Protein AF-A0A519SDJ2-F1 (afdb_monomer_lite)

pLDDT: mean 96.37, std 2.64, range [82.81, 98.38]

Foldseek 3Di:
DDDDDPPDDDDDADQPPDHDDDDDDDDQPVHDDDDDDDQDPVNNVD

Secondary structure (DSSP, 8-state):
-----TT--------SSS----------TT------PPPPHHHHT-

Radius of gyration: 12.71 Å; chains: 1; bounding box: 24×24×29 Å

Sequence (46 aa):
VIKCAPNIAHWHGASRDSSFTQLAVTGREKGETKWLELVTDKEYLQ

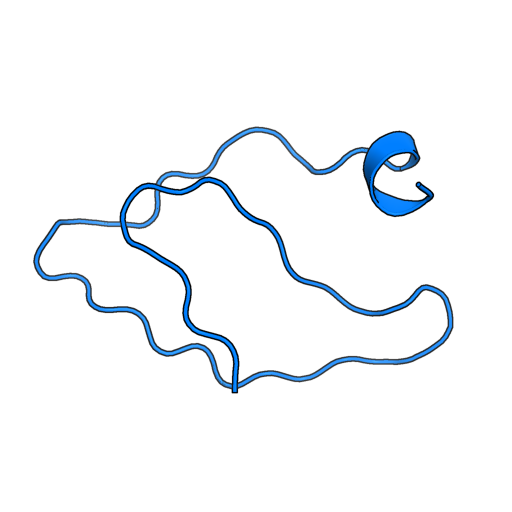Structure (mmCIF, N/CA/C/O backbone):
data_AF-A0A519SDJ2-F1
#
_entry.id   AF-A0A519SDJ2-F1
#
loop_
_atom_site.group_PDB
_atom_site.id
_atom_site.type_symbol
_atom_site.label_atom_id
_atom_site.label_alt_id
_atom_site.label_comp_id
_atom_site.label_asym_id
_atom_site.label_entity_id
_atom_site.label_seq_id
_atom_site.pdbx_PDB_ins_code
_atom_site.Cartn_x
_atom_site.Cartn_y
_atom_site.Cartn_z
_atom_site.occupancy
_atom_site.B_iso_or_equiv
_atom_site.auth_seq_id
_atom_site.auth_comp_id
_atom_site.auth_asym_id
_atom_site.auth_atom_id
_atom_site.pdbx_PDB_model_num
ATOM 1 N N . VAL A 1 1 ? -12.671 -9.571 -8.334 1.00 88.81 1 VAL A N 1
ATOM 2 C CA . VAL A 1 1 ? -11.352 -9.450 -9.006 1.00 88.81 1 VAL A CA 1
ATOM 3 C C . VAL A 1 1 ? -11.140 -7.990 -9.359 1.00 88.81 1 VAL A C 1
ATOM 5 O O . VAL A 1 1 ? -12.038 -7.408 -9.953 1.00 88.81 1 VAL A O 1
ATOM 8 N N . ILE A 1 2 ? -10.006 -7.407 -8.974 1.00 96.31 2 ILE A N 1
ATOM 9 C CA . ILE A 1 2 ? -9.642 -6.014 -9.277 1.00 96.31 2 ILE A CA 1
ATOM 10 C C . ILE A 1 2 ? -8.551 -6.021 -10.350 1.00 96.31 2 ILE A C 1
ATOM 12 O O . ILE A 1 2 ? -7.654 -6.861 -10.306 1.00 96.31 2 ILE A O 1
ATOM 16 N N . LYS A 1 3 ? -8.644 -5.114 -11.328 1.00 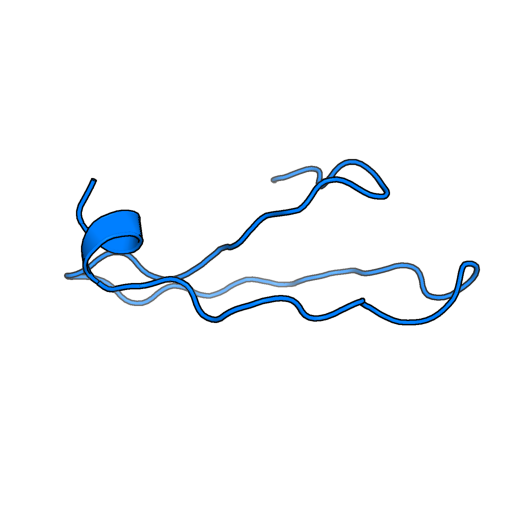96.19 3 LYS A N 1
ATOM 17 C CA . LYS A 1 3 ? -7.612 -4.909 -12.352 1.00 96.19 3 LYS A CA 1
ATOM 18 C C . LYS A 1 3 ? -6.917 -3.578 -12.092 1.00 96.19 3 LYS A C 1
ATOM 20 O O . LYS A 1 3 ? -7.523 -2.529 -12.287 1.00 96.19 3 LYS A O 1
ATOM 25 N N . CYS A 1 4 ? -5.655 -3.628 -11.681 1.00 96.25 4 CYS A N 1
ATOM 26 C CA . CYS A 1 4 ? -4.836 -2.434 -11.508 1.00 96.25 4 CYS A CA 1
ATOM 27 C C . CYS A 1 4 ? -4.259 -2.021 -12.865 1.00 96.25 4 CYS A C 1
ATOM 29 O O . CYS A 1 4 ? -3.481 -2.764 -13.468 1.00 96.25 4 CYS A O 1
ATOM 31 N N . ALA A 1 5 ? -4.669 -0.858 -13.371 1.00 96.12 5 ALA A N 1
ATOM 32 C CA . ALA A 1 5 ? -4.142 -0.341 -14.627 1.00 96.12 5 ALA A CA 1
ATOM 33 C C . ALA A 1 5 ? -2.641 0.002 -14.486 1.00 96.12 5 ALA A C 1
ATOM 35 O O . ALA A 1 5 ? -2.224 0.488 -13.430 1.00 96.12 5 ALA A O 1
ATOM 36 N N . PRO A 1 6 ? -1.815 -0.231 -15.524 1.00 95.56 6 PRO A N 1
ATOM 37 C CA . PRO A 1 6 ? -0.393 0.091 -15.472 1.00 95.56 6 PRO A CA 1
ATOM 38 C C . PRO A 1 6 ? -0.150 1.574 -15.181 1.00 95.56 6 PRO A C 1
ATOM 40 O O . PRO A 1 6 ? -0.825 2.432 -15.744 1.00 95.56 6 PRO A O 1
ATOM 43 N N . ASN A 1 7 ? 0.861 1.868 -14.360 1.00 94.88 7 ASN A N 1
ATOM 44 C CA . ASN A 1 7 ? 1.300 3.227 -14.016 1.00 94.88 7 ASN A CA 1
ATOM 45 C C . ASN A 1 7 ? 0.242 4.115 -13.330 1.00 94.88 7 ASN A C 1
ATOM 47 O O . ASN A 1 7 ? 0.412 5.331 -13.295 1.00 94.88 7 ASN A O 1
ATOM 51 N N . ILE A 1 8 ? -0.821 3.533 -12.764 1.00 97.12 8 ILE A N 1
ATOM 52 C CA . ILE A 1 8 ? -1.781 4.258 -11.924 1.00 97.12 8 ILE A CA 1
ATOM 53 C C . ILE A 1 8 ? -1.437 4.020 -10.455 1.00 97.12 8 ILE A C 1
ATOM 55 O O . ILE A 1 8 ? -1.410 2.875 -9.999 1.00 97.12 8 ILE A O 1
ATOM 59 N N . ALA A 1 9 ? -1.176 5.100 -9.716 1.00 97.31 9 ALA A N 1
ATOM 60 C CA . ALA A 1 9 ? -0.972 5.040 -8.273 1.00 97.31 9 ALA A CA 1
ATOM 61 C C . ALA A 1 9 ? -2.256 4.555 -7.584 1.00 97.31 9 ALA A C 1
ATOM 63 O O . ALA A 1 9 ? -3.348 5.040 -7.877 1.00 97.31 9 ALA A O 1
ATOM 64 N N . HIS A 1 10 ? -2.129 3.570 -6.700 1.00 97.50 10 HIS A N 1
ATOM 65 C CA . HIS A 1 10 ? -3.248 2.996 -5.962 1.00 97.50 10 HIS A CA 1
ATOM 66 C C . HIS A 1 10 ? -2.755 2.367 -4.659 1.00 97.50 10 HIS A C 1
ATOM 68 O O . HIS A 1 10 ? -1.570 2.071 -4.506 1.00 97.50 10 HIS A O 1
ATOM 74 N N . TRP A 1 11 ? -3.691 2.124 -3.747 1.00 97.81 11 TRP A N 1
ATOM 75 C CA . TRP A 1 11 ? -3.478 1.363 -2.525 1.00 97.81 11 TRP A CA 1
ATOM 76 C C . TRP A 1 11 ? -4.640 0.386 -2.323 1.00 97.81 11 TRP A C 1
ATOM 78 O O . TRP A 1 11 ? -5.709 0.529 -2.915 1.00 97.81 11 TRP A O 1
ATOM 88 N N . HIS A 1 12 ? -4.418 -0.639 -1.511 1.00 97.19 12 HIS A N 1
ATOM 89 C CA . HIS A 1 12 ? -5.432 -1.613 -1.119 1.00 97.19 12 HIS A CA 1
ATOM 90 C C . HIS A 1 12 ? -5.088 -2.142 0.273 1.00 97.19 12 HIS A C 1
ATOM 92 O O . HIS A 1 12 ? -3.915 -2.357 0.587 1.00 97.19 12 HIS A O 1
ATOM 98 N N . GLY A 1 13 ? -6.100 -2.362 1.104 1.00 97.31 13 GLY 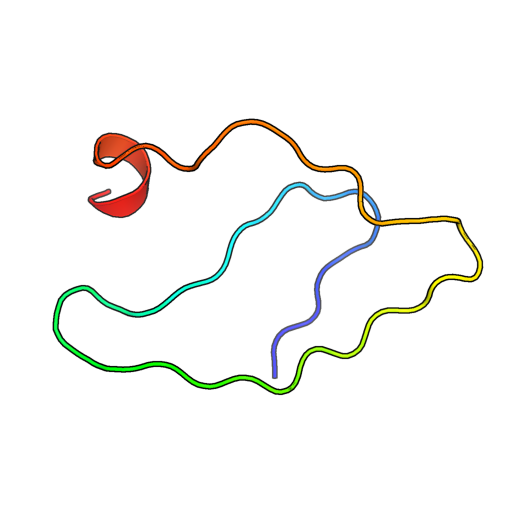A N 1
ATOM 99 C CA . GLY A 1 13 ? -5.927 -2.782 2.488 1.00 97.31 13 GLY A CA 1
ATOM 100 C C . GLY A 1 13 ? -7.234 -3.263 3.103 1.00 97.31 13 GLY A C 1
ATOM 101 O O . 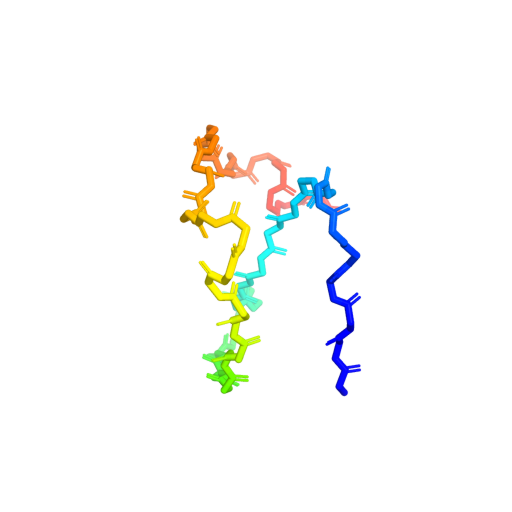GLY A 1 13 ? -8.272 -3.303 2.444 1.00 97.31 13 GLY A O 1
ATOM 102 N N . ALA A 1 14 ? -7.155 -3.652 4.369 1.00 98.12 14 ALA A N 1
ATOM 103 C CA . ALA A 1 14 ? -8.306 -4.067 5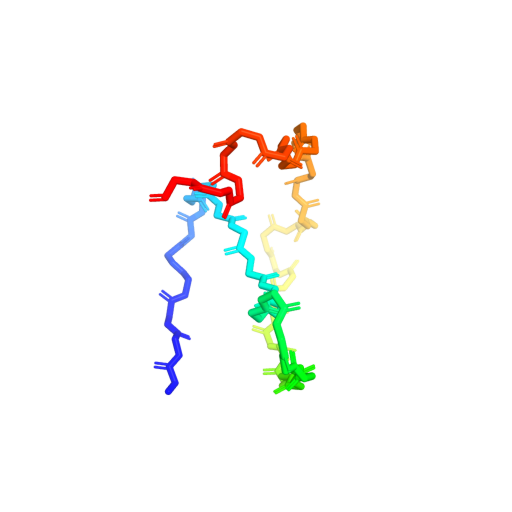.155 1.00 98.12 14 ALA A CA 1
ATOM 104 C C . ALA A 1 14 ? -9.278 -2.908 5.429 1.00 98.12 14 ALA A C 1
ATOM 106 O O . ALA A 1 14 ? -8.876 -1.739 5.442 1.00 98.12 14 ALA A O 1
ATOM 107 N N . SER A 1 15 ? -10.546 -3.235 5.697 1.00 96.88 15 SER A N 1
ATOM 108 C CA . SER A 1 15 ? -11.447 -2.276 6.345 1.00 96.88 15 SER A CA 1
ATOM 109 C C . SER A 1 15 ? -11.019 -2.064 7.802 1.00 96.88 15 SER A C 1
ATOM 111 O O . SER A 1 15 ? -10.193 -2.802 8.340 1.00 96.88 15 SER A O 1
ATOM 113 N N . ARG A 1 16 ? -11.595 -1.052 8.457 1.00 96.25 16 ARG A N 1
ATOM 114 C CA . ARG A 1 16 ? -11.252 -0.680 9.841 1.00 96.25 16 ARG A CA 1
ATOM 115 C C . ARG A 1 16 ? -11.534 -1.779 10.865 1.00 96.25 16 ARG A C 1
ATOM 117 O O . ARG A 1 16 ? -10.949 -1.783 11.942 1.00 96.25 16 ARG A O 1
ATOM 124 N N . ASP A 1 17 ? -12.484 -2.644 10.549 1.00 97.69 17 ASP A N 1
ATOM 125 C CA . ASP A 1 17 ? -13.167 -3.551 11.465 1.00 97.69 17 ASP A CA 1
ATOM 126 C C . ASP A 1 17 ? -13.091 -5.024 11.036 1.00 97.69 17 ASP A C 1
ATOM 128 O O . ASP A 1 17 ? -13.604 -5.893 11.739 1.00 97.69 17 ASP A O 1
ATOM 132 N N . SER A 1 18 ? -12.443 -5.333 9.908 1.00 97.94 18 SER A N 1
ATOM 133 C CA . SER A 1 18 ? -12.358 -6.701 9.396 1.00 97.94 18 SER A CA 1
ATOM 134 C C . SER A 1 18 ? -11.008 -7.001 8.751 1.00 97.94 18 SER A C 1
ATOM 136 O O . SER A 1 18 ? -10.363 -6.130 8.175 1.00 97.94 18 SER A O 1
ATOM 138 N N . SER A 1 19 ? -10.561 -8.256 8.839 1.00 98.12 19 SER A N 1
ATOM 139 C CA . SER A 1 19 ? -9.343 -8.712 8.166 1.00 98.12 19 SER A CA 1
ATOM 140 C C . SER A 1 19 ? -9.558 -8.853 6.659 1.00 98.12 19 SER A C 1
ATOM 142 O O . SER A 1 19 ? -10.592 -9.356 6.222 1.00 98.12 19 SER A O 1
ATOM 144 N N . PHE A 1 20 ? -8.534 -8.532 5.871 1.00 97.75 20 PHE A N 1
ATOM 145 C CA . PHE A 1 20 ? -8.534 -8.712 4.421 1.00 97.75 20 PHE A CA 1
ATOM 146 C C . PHE A 1 20 ? -7.401 -9.641 3.980 1.00 97.75 20 PHE A C 1
ATOM 148 O O . PHE A 1 20 ? -6.300 -9.606 4.523 1.00 97.75 20 PHE A O 1
ATOM 155 N N . THR A 1 21 ? -7.664 -10.483 2.983 1.00 98.25 21 THR A N 1
ATOM 156 C CA . THR A 1 21 ? -6.667 -11.363 2.361 1.00 98.25 21 THR A CA 1
ATOM 157 C C . THR A 1 21 ? -6.821 -11.286 0.851 1.00 98.25 21 THR A C 1
ATOM 159 O O . THR A 1 21 ? -7.932 -11.396 0.334 1.00 98.25 21 THR A O 1
ATOM 162 N N . GLN A 1 22 ? -5.706 -11.129 0.137 1.00 97.56 22 GLN A N 1
ATOM 163 C CA . GLN A 1 22 ? -5.687 -11.137 -1.322 1.00 97.56 22 GLN A CA 1
ATOM 164 C C . GLN A 1 22 ? -4.558 -12.002 -1.871 1.00 97.56 22 GLN A C 1
ATOM 166 O O . GLN A 1 22 ? -3.472 -12.068 -1.298 1.00 97.56 22 GLN A O 1
ATOM 171 N N . LEU A 1 23 ? -4.805 -12.586 -3.042 1.00 98.38 23 LEU A N 1
ATOM 172 C CA . LEU A 1 23 ? -3.756 -13.067 -3.929 1.00 98.38 23 LEU A CA 1
ATOM 173 C C . LEU A 1 23 ? -3.453 -11.960 -4.943 1.00 98.38 23 LEU A C 1
ATOM 175 O O . LEU A 1 23 ? -4.278 -11.669 -5.809 1.00 98.38 23 LEU A O 1
ATOM 179 N N . ALA A 1 24 ? -2.284 -11.337 -4.824 1.00 97.00 24 ALA A N 1
ATOM 180 C CA . ALA A 1 24 ? -1.816 -10.330 -5.769 1.00 97.00 24 ALA A CA 1
ATOM 181 C C . ALA A 1 24 ? -0.905 -10.974 -6.819 1.00 97.00 24 ALA A C 1
ATOM 183 O O . ALA A 1 24 ? 0.051 -11.666 -6.471 1.00 97.00 24 ALA A O 1
ATOM 184 N N . VAL A 1 25 ? -1.188 -10.729 -8.099 1.00 96.50 25 VAL A N 1
ATOM 185 C CA . VAL A 1 25 ? -0.365 -11.197 -9.222 1.00 96.50 25 VAL A CA 1
ATOM 186 C C . VAL A 1 25 ? 0.134 -9.980 -9.990 1.00 96.50 25 VAL A C 1
ATOM 188 O O . VAL A 1 25 ? -0.666 -9.210 -10.518 1.00 96.50 25 VAL A O 1
ATOM 191 N N . THR A 1 26 ? 1.454 -9.821 -10.062 1.00 95.38 26 THR A N 1
ATOM 192 C CA . THR A 1 26 ? 2.102 -8.651 -10.666 1.00 9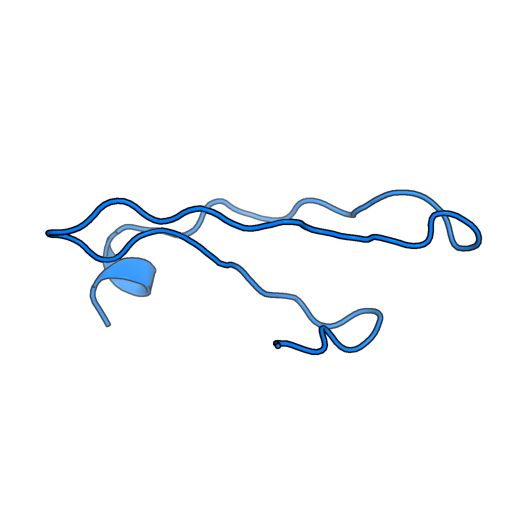5.38 26 THR A CA 1
ATOM 193 C C . THR A 1 26 ? 3.133 -9.099 -11.693 1.00 95.38 26 THR A C 1
ATOM 195 O O . THR A 1 26 ? 4.075 -9.814 -11.351 1.00 95.38 26 THR A O 1
ATOM 198 N N . GLY A 1 27 ? 2.974 -8.650 -12.941 1.00 94.69 27 GLY A N 1
ATOM 199 C CA . GLY A 1 27 ? 4.011 -8.775 -13.967 1.00 94.69 27 GLY A CA 1
ATOM 200 C C . GLY A 1 27 ? 5.221 -7.898 -13.633 1.00 94.69 27 GLY A C 1
ATOM 201 O O . GLY A 1 27 ? 5.062 -6.784 -13.135 1.00 94.69 27 GLY A O 1
ATOM 202 N N . ARG A 1 28 ? 6.434 -8.412 -13.860 1.00 93.50 28 ARG A N 1
ATOM 203 C CA . ARG A 1 28 ? 7.713 -7.729 -13.563 1.00 93.50 28 ARG A CA 1
ATOM 204 C C . ARG A 1 28 ? 8.534 -7.429 -14.818 1.00 93.50 28 ARG A C 1
ATOM 206 O O . ARG A 1 28 ? 9.647 -6.925 -14.727 1.00 93.50 28 ARG A O 1
ATOM 213 N N . GLU A 1 29 ? 7.985 -7.695 -16.000 1.00 96.25 29 GLU A N 1
ATOM 214 C CA . GLU A 1 29 ? 8.656 -7.498 -17.287 1.00 96.25 29 GLU A CA 1
ATOM 215 C C . GLU A 1 29 ? 8.961 -6.023 -17.595 1.00 96.25 29 GLU A C 1
ATOM 217 O O . GLU A 1 29 ? 9.857 -5.726 -18.379 1.00 96.25 29 GLU A O 1
ATOM 222 N N . LYS A 1 30 ? 8.251 -5.093 -16.941 1.00 93.88 30 LYS A N 1
ATOM 223 C CA . LYS A 1 30 ? 8.452 -3.635 -17.050 1.00 93.88 30 LYS A CA 1
ATOM 224 C C . LYS A 1 30 ? 9.161 -3.026 -15.835 1.00 93.88 30 LYS A C 1
ATOM 226 O O . LYS A 1 30 ? 9.111 -1.813 -15.644 1.00 93.88 30 LYS A O 1
ATOM 231 N N . GLY A 1 31 ? 9.820 -3.858 -15.030 1.00 94.56 31 GLY A N 1
ATOM 232 C CA . GLY A 1 31 ? 10.520 -3.449 -13.817 1.00 94.56 31 GLY A CA 1
ATOM 233 C C . GLY A 1 31 ? 9.714 -3.685 -12.542 1.00 94.56 31 GLY A C 1
ATOM 234 O O . GLY A 1 31 ? 8.701 -4.386 -12.521 1.00 94.56 31 GLY A O 1
ATOM 235 N N . GLU A 1 32 ? 10.216 -3.132 -11.445 1.00 95.75 32 GLU A N 1
ATOM 236 C CA . GLU A 1 32 ? 9.638 -3.301 -10.117 1.00 95.75 32 GLU A CA 1
ATOM 237 C C . GLU A 1 32 ? 8.540 -2.287 -9.778 1.00 95.75 32 GLU A C 1
ATOM 239 O O . GLU A 1 32 ? 8.387 -1.250 -10.424 1.00 95.75 32 GLU A O 1
ATOM 244 N N . THR A 1 33 ? 7.769 -2.595 -8.731 1.00 95.81 33 THR A N 1
ATOM 245 C CA . THR A 1 33 ? 6.801 -1.663 -8.147 1.00 95.81 33 THR A CA 1
ATOM 246 C C . THR A 1 33 ? 7.513 -0.408 -7.655 1.00 95.81 33 THR A C 1
ATOM 248 O O . THR A 1 33 ? 8.403 -0.490 -6.811 1.00 95.81 33 THR A O 1
ATOM 251 N N . LYS A 1 34 ? 7.073 0.758 -8.133 1.00 97.06 34 LYS A N 1
ATOM 252 C CA . LYS A 1 34 ? 7.488 2.052 -7.588 1.00 97.06 34 LYS A CA 1
ATOM 253 C C . LYS A 1 34 ? 6.639 2.367 -6.363 1.00 97.06 34 LYS A C 1
ATOM 255 O O . LYS A 1 34 ? 5.429 2.548 -6.491 1.00 97.06 34 LYS A O 1
ATOM 260 N N . TRP A 1 35 ? 7.273 2.407 -5.200 1.00 97.50 35 TRP A N 1
ATOM 261 C CA . TRP A 1 35 ? 6.628 2.828 -3.962 1.00 97.50 35 TRP A CA 1
ATOM 262 C C . TRP A 1 35 ? 6.593 4.351 -3.876 1.00 97.50 35 TRP A C 1
ATOM 264 O O . TRP A 1 35 ? 7.546 5.021 -4.272 1.00 97.50 35 TRP A O 1
ATOM 274 N N . LEU A 1 36 ? 5.472 4.861 -3.383 1.00 97.50 36 LEU A N 1
ATOM 275 C CA . LEU A 1 36 ? 5.221 6.278 -3.154 1.00 97.50 36 LEU A CA 1
ATOM 276 C C . LEU A 1 36 ? 5.100 6.520 -1.642 1.00 97.50 36 LEU A C 1
ATOM 278 O O . LEU A 1 36 ? 5.588 5.730 -0.830 1.00 97.50 36 LEU A O 1
ATOM 282 N N . GLU A 1 37 ? 4.459 7.615 -1.266 1.00 98.25 37 GLU A N 1
ATOM 283 C CA . GLU A 1 37 ? 4.184 7.987 0.111 1.00 98.25 37 GLU A CA 1
ATOM 284 C C . GLU A 1 37 ? 3.219 6.999 0.788 1.00 98.25 37 GLU A C 1
ATOM 286 O O . GLU A 1 37 ? 2.431 6.298 0.147 1.00 98.25 37 GLU A O 1
ATOM 291 N N . LEU A 1 38 ? 3.290 6.938 2.119 1.00 98.00 38 LEU A N 1
ATOM 292 C CA . LEU A 1 38 ? 2.351 6.159 2.919 1.00 98.00 38 LEU A CA 1
ATOM 293 C C . LEU A 1 38 ? 0.951 6.770 2.834 1.00 98.00 38 LEU A C 1
ATOM 295 O O . LEU A 1 38 ? 0.805 7.989 2.900 1.00 98.00 38 LEU A O 1
ATOM 299 N N . VAL A 1 39 ? -0.070 5.911 2.782 1.00 98.19 39 VAL A N 1
ATOM 300 C CA . VAL A 1 39 ? -1.465 6.337 2.937 1.00 98.19 39 VAL A CA 1
ATOM 301 C C . VAL A 1 39 ? -1.643 6.867 4.356 1.00 98.19 39 VAL A C 1
ATOM 303 O O . VAL A 1 39 ? -1.411 6.150 5.329 1.00 98.19 39 VAL A O 1
ATOM 306 N N . THR A 1 40 ? -2.029 8.130 4.474 1.00 98.31 40 THR A N 1
ATOM 307 C CA . THR A 1 40 ? -2.289 8.774 5.762 1.00 98.31 40 THR A CA 1
ATOM 308 C C . THR A 1 40 ? -3.608 8.292 6.362 1.00 98.31 40 THR A C 1
ATOM 310 O O . THR A 1 40 ? -4.538 7.933 5.638 1.00 98.31 40 THR A O 1
ATOM 313 N N . ASP A 1 41 ? -3.759 8.390 7.686 1.00 98.00 41 ASP A N 1
ATOM 314 C CA . ASP A 1 41 ? -5.039 8.100 8.352 1.00 98.00 41 ASP A CA 1
ATOM 315 C C . ASP A 1 41 ? -6.186 8.937 7.769 1.00 98.00 41 ASP A C 1
ATOM 317 O O . ASP A 1 41 ? -7.310 8.464 7.642 1.00 98.00 41 ASP A O 1
ATOM 321 N N . LYS A 1 42 ? -5.908 10.180 7.355 1.00 98.00 42 LYS A N 1
ATOM 322 C CA . LYS A 1 42 ? -6.905 11.046 6.717 1.00 98.00 42 LYS A CA 1
ATOM 323 C C . LYS A 1 42 ? -7.350 10.520 5.350 1.00 98.00 42 LYS A C 1
ATOM 325 O O . LYS A 1 42 ? -8.512 10.687 5.005 1.00 98.00 42 LYS A O 1
ATOM 330 N N . GLU A 1 43 ? -6.451 9.961 4.547 1.00 97.62 43 GLU A N 1
ATOM 331 C CA . GLU A 1 43 ? -6.804 9.350 3.257 1.00 97.62 43 GLU A CA 1
ATOM 332 C C . GLU A 1 43 ? -7.519 8.015 3.450 1.00 97.62 43 GLU A C 1
ATOM 334 O O . GLU A 1 43 ? -8.437 7.703 2.702 1.00 97.62 43 GLU A O 1
ATOM 339 N N . TYR A 1 44 ? -7.133 7.255 4.475 1.00 97.69 44 TYR A N 1
ATOM 340 C CA . TYR A 1 44 ? -7.764 5.984 4.815 1.00 97.69 44 TYR A CA 1
ATOM 341 C C . TYR A 1 44 ? -9.188 6.141 5.374 1.00 97.69 44 TYR A C 1
ATOM 343 O O . TYR A 1 44 ? -10.035 5.280 5.155 1.00 97.69 44 TYR A O 1
ATOM 351 N N . LEU A 1 45 ? -9.447 7.221 6.118 1.00 95.62 45 LEU A N 1
ATOM 352 C CA . LEU A 1 45 ? -10.730 7.492 6.779 1.00 95.62 45 LEU A CA 1
ATOM 353 C C . LEU A 1 45 ? -11.704 8.350 5.950 1.00 95.62 45 LEU A C 1
ATOM 355 O O . LEU A 1 45 ? -12.763 8.701 6.476 1.00 95.62 45 LEU A O 1
ATOM 359 N N . GLN A 1 46 ? -11.344 8.718 4.714 1.00 82.81 46 GLN A N 1
ATOM 360 C CA . GLN A 1 46 ? -12.260 9.351 3.751 1.00 82.81 46 GLN A CA 1
ATOM 361 C C . GLN A 1 46 ? -13.307 8.358 3.247 1.00 82.81 46 GLN A C 1
ATOM 363 O O . GLN A 1 46 ? -14.473 8.792 3.115 1.00 82.81 46 GLN A O 1
#